Protein AF-A0A9D1LPS5-F1 (afdb_monomer_lite)

InterPro domains:
  IPR006450 Phage HK97 gp6-like [TIGR01560] (3-87)

Foldseek 3Di:
DDLVVLCVVVVPPPDPPSVLLVVLLVVLVVVLVVLQQDPVCVPPVLSVVLSSLRSVVCVVCVPVPDDDDPDDPDGPVSSVVSSVVSND

Structure (mmCIF, N/CA/C/O backbone):
data_AF-A0A9D1LPS5-F1
#
_entry.id   AF-A0A9D1LPS5-F1
#
loop_
_atom_site.group_PDB
_atom_site.id
_atom_site.type_symbol
_atom_site.label_atom_id
_atom_site.label_alt_id
_atom_site.label_comp_id
_atom_site.label_asym_id
_atom_site.label_entity_id
_atom_site.label_seq_id
_atom_site.pdbx_PDB_ins_code
_atom_site.Cartn_x
_atom_site.Cartn_y
_atom_site.Cartn_z
_atom_site.occupancy
_atom_site.B_iso_or_equiv
_atom_site.auth_seq_id
_atom_site.auth_comp_id
_atom_site.auth_asym_id
_atom_site.auth_atom_id
_atom_site.pdbx_PDB_model_num
ATOM 1 N N . MET A 1 1 ? -12.467 -1.078 -3.139 1.00 70.00 1 MET A N 1
ATOM 2 C CA . MET A 1 1 ? -11.236 -0.889 -3.931 1.00 70.00 1 MET A CA 1
ATOM 3 C C . MET A 1 1 ? -11.228 -1.663 -5.238 1.00 70.00 1 MET A C 1
ATOM 5 O O . MET A 1 1 ? -11.630 -2.821 -5.276 1.00 70.00 1 MET A O 1
ATOM 9 N N . SER A 1 2 ? -10.775 -1.015 -6.312 1.00 78.62 2 SER A N 1
ATOM 10 C CA . SER A 1 2 ? -10.656 -1.604 -7.651 1.00 78.62 2 SER A CA 1
ATOM 11 C C . SER A 1 2 ? -9.315 -1.249 -8.294 1.00 78.62 2 SER A C 1
ATOM 13 O O . SER A 1 2 ? -8.704 -0.226 -7.977 1.00 78.62 2 SER A O 1
ATOM 15 N N . LEU A 1 3 ? -8.873 -2.079 -9.242 1.00 79.69 3 LEU A N 1
ATOM 16 C CA . LEU A 1 3 ? -7.652 -1.848 -10.020 1.00 79.69 3 LEU A CA 1
ATOM 17 C C . LEU A 1 3 ? -7.692 -0.510 -10.778 1.00 79.69 3 LEU A C 1
ATOM 19 O O . LEU A 1 3 ? -6.681 0.178 -10.895 1.00 79.69 3 LEU A O 1
ATOM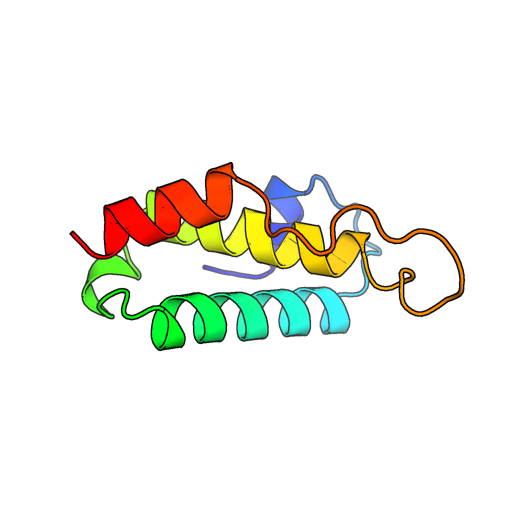 23 N N . GLU A 1 4 ? -8.871 -0.110 -11.260 1.00 80.69 4 GLU A N 1
ATOM 24 C CA . GLU A 1 4 ? -9.077 1.188 -11.907 1.00 80.69 4 GLU A CA 1
ATOM 25 C C . GLU A 1 4 ? -8.869 2.363 -10.943 1.00 80.69 4 GLU A C 1
ATOM 27 O O . GLU A 1 4 ? -8.292 3.376 -11.339 1.00 80.69 4 GLU A O 1
ATOM 32 N N . GLY A 1 5 ? -9.296 2.230 -9.681 1.00 79.19 5 GLY A N 1
ATOM 33 C CA . GLY A 1 5 ? -9.054 3.227 -8.636 1.00 79.19 5 GLY A CA 1
ATOM 34 C C . GLY A 1 5 ? -7.562 3.415 -8.370 1.00 79.19 5 GLY A C 1
ATOM 35 O O . GLY A 1 5 ? -7.065 4.541 -8.395 1.00 79.19 5 GLY A O 1
ATOM 36 N N . LEU A 1 6 ? -6.830 2.305 -8.245 1.00 80.44 6 LEU A N 1
ATOM 37 C CA . LEU A 1 6 ? -5.374 2.310 -8.092 1.00 80.44 6 LEU A CA 1
ATOM 38 C C . LEU A 1 6 ? -4.670 2.955 -9.297 1.00 80.44 6 LEU A C 1
ATOM 40 O O . LEU A 1 6 ? -3.790 3.792 -9.124 1.00 80.44 6 LEU A O 1
ATOM 44 N N . LYS A 1 7 ? -5.080 2.622 -10.527 1.00 79.75 7 LYS A N 1
ATOM 45 C CA . LYS A 1 7 ? -4.523 3.221 -11.752 1.00 79.75 7 LYS A CA 1
ATOM 46 C C . LYS A 1 7 ? -4.773 4.724 -11.843 1.00 79.75 7 LYS A C 1
ATOM 48 O O . LYS A 1 7 ? -3.875 5.457 -12.253 1.00 79.75 7 LYS A O 1
ATOM 53 N N . ARG A 1 8 ? -5.966 5.183 -11.446 1.00 81.56 8 ARG A N 1
ATOM 54 C CA . ARG A 1 8 ? -6.294 6.615 -11.363 1.00 81.56 8 ARG A CA 1
ATOM 55 C C . ARG A 1 8 ? -5.432 7.324 -10.326 1.00 81.56 8 ARG A C 1
ATOM 57 O O . ARG A 1 8 ? -4.905 8.388 -10.626 1.00 81.56 8 ARG A O 1
ATOM 64 N N . TYR A 1 9 ? -5.262 6.721 -9.151 1.00 80.62 9 TYR A N 1
ATOM 65 C CA . TYR A 1 9 ? -4.405 7.252 -8.091 1.00 80.62 9 TYR A CA 1
ATOM 66 C C . TYR A 1 9 ? -2.938 7.357 -8.539 1.00 80.62 9 TYR A C 1
ATOM 68 O O . TYR A 1 9 ? -2.281 8.365 -8.310 1.00 80.62 9 TYR A O 1
ATOM 76 N N . ALA A 1 10 ? -2.455 6.346 -9.258 1.00 76.31 10 ALA A N 1
ATOM 77 C CA . ALA A 1 10 ? -1.092 6.265 -9.770 1.00 76.31 10 ALA A CA 1
ATOM 78 C C . ALA A 1 10 ? -0.828 7.083 -11.044 1.00 76.31 10 ALA A C 1
ATOM 80 O O . ALA A 1 10 ? 0.308 7.128 -11.512 1.00 76.31 10 ALA A O 1
ATOM 81 N N . VAL A 1 11 ? -1.873 7.652 -11.658 1.00 78.94 11 VAL A N 1
ATOM 82 C CA . VAL A 1 11 ? -1.820 8.27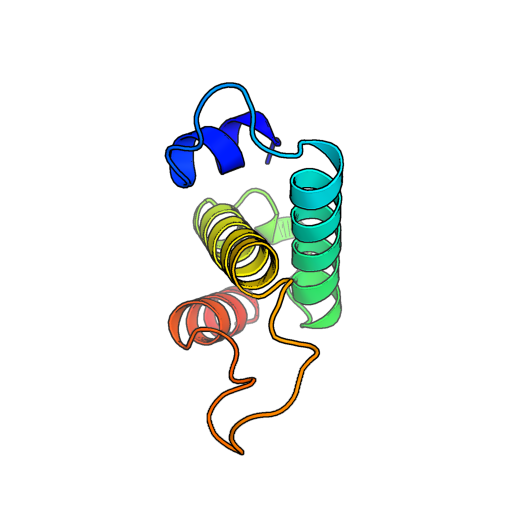5 -12.994 1.00 78.94 11 VAL A CA 1
ATOM 83 C C . VAL A 1 11 ? -1.146 7.346 -14.022 1.00 78.94 11 VAL A C 1
ATOM 85 O O . VAL A 1 11 ? -0.393 7.768 -14.899 1.00 78.94 11 VAL A O 1
ATOM 88 N N . LEU A 1 12 ? -1.394 6.038 -13.908 1.00 70.69 12 LEU A N 1
ATOM 89 C CA . LEU A 1 12 ? -0.814 5.056 -14.818 1.00 70.69 12 LEU A CA 1
ATOM 90 C C . LEU A 1 12 ? -1.543 5.113 -16.160 1.00 70.69 12 LEU A C 1
ATOM 92 O O . LEU A 1 12 ? -2.767 4.992 -16.228 1.00 70.69 12 LEU A O 1
ATOM 96 N N . GLY A 1 13 ? -0.776 5.284 -17.239 1.00 63.34 13 GLY A N 1
ATOM 97 C CA . GLY A 1 13 ? -1.301 5.246 -18.601 1.00 63.34 13 GLY A CA 1
ATOM 98 C C . GLY A 1 13 ? -1.909 3.880 -18.971 1.00 63.34 13 GLY A C 1
ATOM 99 O O . GLY A 1 13 ? -1.710 2.892 -18.258 1.00 63.34 13 GLY A O 1
ATOM 100 N N . PRO A 1 14 ? -2.611 3.782 -20.117 1.00 55.81 14 PRO A N 1
ATOM 101 C CA . PRO A 1 14 ? -3.367 2.595 -20.545 1.00 55.81 14 PRO A CA 1
ATOM 102 C C . PRO A 1 14 ? -2.520 1.353 -20.922 1.00 55.81 14 PRO A C 1
ATOM 104 O O . PRO A 1 14 ? -2.998 0.485 -21.642 1.00 55.81 14 PRO A O 1
ATOM 107 N N . GLY A 1 15 ? -1.280 1.241 -20.436 1.00 57.66 15 GLY A N 1
ATOM 108 C CA . GLY A 1 15 ? -0.362 0.125 -20.706 1.00 57.66 15 GLY A CA 1
ATOM 109 C C . GLY A 1 15 ? 0.395 -0.397 -19.479 1.00 57.66 15 GLY A C 1
ATOM 110 O O . GLY A 1 15 ? 1.409 -1.069 -19.643 1.00 57.66 15 GLY A O 1
ATOM 111 N N . GLY A 1 16 ? -0.038 -0.058 -18.259 1.00 62.25 16 GLY A N 1
ATOM 112 C CA . GLY A 1 16 ? 0.538 -0.632 -17.037 1.00 62.25 16 GLY A CA 1
ATOM 113 C C . GLY A 1 16 ? 0.272 -2.138 -16.933 1.00 62.25 16 GLY A C 1
ATOM 114 O O . GLY A 1 16 ? -0.753 -2.610 -17.411 1.00 62.25 16 GLY A O 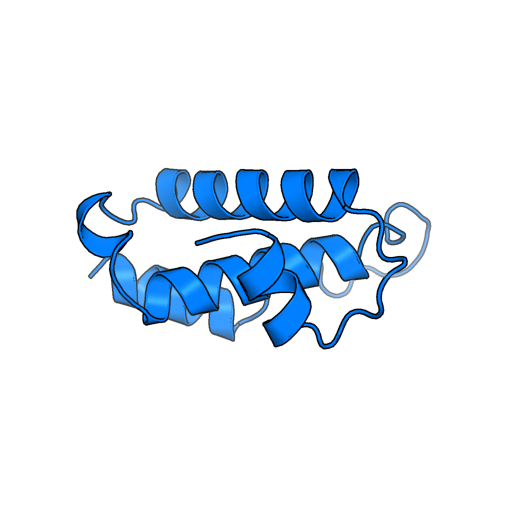1
ATOM 115 N N . ASP A 1 17 ? 1.175 -2.893 -16.304 1.00 73.69 17 ASP A N 1
ATOM 116 C CA . ASP A 1 17 ? 1.022 -4.344 -16.141 1.00 73.69 17 ASP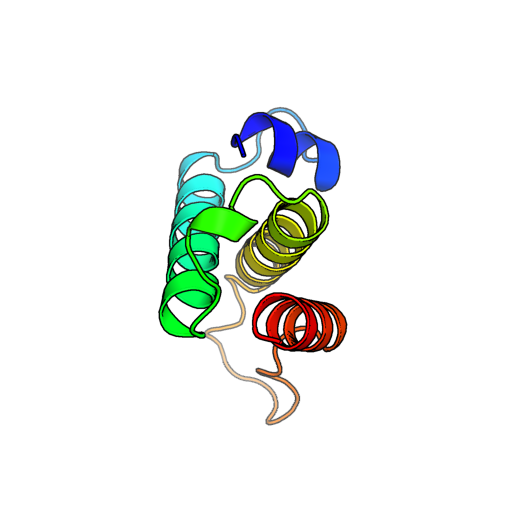 A CA 1
ATOM 117 C C . ASP A 1 17 ? -0.090 -4.660 -15.124 1.00 73.69 17 ASP A C 1
ATOM 119 O O . ASP A 1 17 ? 0.156 -4.772 -13.922 1.00 73.69 17 ASP A O 1
ATOM 123 N N . ASP A 1 18 ? -1.332 -4.757 -15.614 1.00 80.56 18 ASP A N 1
ATOM 124 C CA . ASP A 1 18 ? -2.547 -5.003 -14.827 1.00 80.56 18 ASP A CA 1
ATOM 125 C C . ASP A 1 18 ? -2.403 -6.173 -13.855 1.00 80.56 18 ASP A C 1
ATOM 127 O O . ASP A 1 18 ? -2.835 -6.082 -12.708 1.00 80.56 18 ASP A O 1
ATOM 131 N N . ARG A 1 19 ? -1.762 -7.261 -14.299 1.00 82.12 19 ARG A N 1
ATOM 132 C CA . ARG A 1 19 ? -1.537 -8.451 -13.473 1.00 82.12 19 ARG A CA 1
ATOM 133 C C . ARG A 1 19 ? -0.672 -8.141 -12.269 1.00 82.12 19 ARG A C 1
ATOM 135 O O . ARG A 1 19 ? -1.016 -8.534 -11.158 1.00 82.12 19 ARG A O 1
ATOM 142 N N . THR A 1 20 ? 0.435 -7.441 -12.474 1.00 82.00 20 THR A N 1
ATOM 143 C CA . THR A 1 20 ? 1.323 -7.120 -11.367 1.00 82.00 20 THR A CA 1
ATOM 144 C C . THR A 1 20 ? 0.727 -6.060 -10.450 1.00 82.00 20 THR A C 1
ATOM 146 O O . THR A 1 20 ? 0.860 -6.179 -9.237 1.00 82.00 20 THR A O 1
ATOM 149 N N . LEU A 1 21 ? 0.029 -5.056 -10.991 1.00 82.69 21 LEU A N 1
ATOM 150 C CA . LEU A 1 21 ? -0.715 -4.110 -10.155 1.00 82.69 21 LEU A CA 1
ATOM 151 C C . LEU A 1 21 ? -1.738 -4.835 -9.275 1.00 82.69 21 LEU A C 1
ATOM 153 O O . LEU A 1 21 ? -1.840 -4.540 -8.087 1.00 82.69 21 LEU A O 1
ATOM 157 N N . GLN A 1 22 ? -2.479 -5.782 -9.850 1.00 85.88 22 GLN A N 1
ATOM 158 C CA . GLN A 1 22 ? -3.474 -6.552 -9.116 1.00 85.88 22 GLN A CA 1
ATOM 159 C C . GLN A 1 22 ? -2.829 -7.437 -8.044 1.00 85.88 22 GLN A C 1
ATOM 161 O O . GLN A 1 22 ? -3.350 -7.508 -6.937 1.00 85.88 22 GLN A O 1
ATOM 166 N N . LEU A 1 23 ? -1.670 -8.039 -8.328 1.00 85.94 23 LEU A N 1
ATOM 167 C CA . LEU A 1 23 ? -0.893 -8.787 -7.336 1.00 85.94 23 LEU A CA 1
ATOM 168 C C . LEU A 1 23 ? -0.431 -7.893 -6.175 1.00 85.94 23 LEU A C 1
ATOM 170 O O . LEU A 1 23 ? -0.559 -8.279 -5.015 1.00 85.94 23 LEU A O 1
ATOM 174 N N . CYS A 1 24 ? 0.091 -6.699 -6.471 1.00 86.19 24 CYS A N 1
ATOM 175 C CA . CYS A 1 24 ? 0.505 -5.738 -5.448 1.00 86.19 24 CYS A CA 1
ATOM 176 C C . CYS A 1 24 ? -0.683 -5.252 -4.607 1.00 86.19 24 CYS A C 1
ATOM 178 O O . CYS A 1 24 ? -0.537 -5.090 -3.399 1.00 86.19 24 CYS A O 1
ATOM 180 N N . LEU A 1 25 ? -1.847 -5.045 -5.230 1.00 86.75 25 LEU A N 1
ATOM 181 C CA . LEU A 1 25 ? -3.076 -4.655 -4.542 1.00 86.75 25 LEU A CA 1
ATOM 182 C C . LEU A 1 25 ? -3.558 -5.749 -3.584 1.00 86.75 25 LEU A C 1
ATOM 184 O O . LEU A 1 25 ? -3.784 -5.466 -2.413 1.00 86.75 25 LEU A O 1
ATOM 188 N N . ASP A 1 26 ? -3.662 -6.988 -4.063 1.00 87.12 26 ASP A N 1
ATOM 189 C CA . ASP A 1 26 ? -4.075 -8.146 -3.260 1.00 87.12 26 ASP A CA 1
ATOM 190 C C . ASP A 1 26 ? -3.131 -8.367 -2.071 1.00 87.12 26 ASP A C 1
ATOM 192 O O . ASP A 1 26 ? -3.555 -8.452 -0.919 1.00 87.12 26 ASP A O 1
ATOM 196 N N . SER A 1 27 ? -1.824 -8.297 -2.336 1.00 86.81 27 SER A N 1
ATOM 197 C CA . SER A 1 27 ? -0.801 -8.392 -1.294 1.00 86.81 27 SER A CA 1
ATOM 198 C C . SER A 1 27 ? -0.954 -7.285 -0.246 1.00 86.81 27 SER A C 1
ATOM 200 O O . SER A 1 27 ? -0.701 -7.513 0.936 1.00 86.81 27 SER A O 1
ATOM 202 N N . ALA A 1 28 ? -1.316 -6.066 -0.666 1.00 87.19 28 ALA A N 1
ATOM 203 C CA . ALA A 1 28 ? -1.410 -4.917 0.231 1.00 87.19 28 ALA A CA 1
ATOM 204 C C . ALA A 1 28 ? -2.616 -5.064 1.160 1.00 87.19 28 ALA A C 1
ATOM 206 O O . ALA A 1 28 ? -2.486 -4.832 2.360 1.00 87.19 28 ALA A O 1
ATOM 207 N N . ILE A 1 29 ? -3.748 -5.530 0.629 1.00 86.69 29 ILE A N 1
ATOM 208 C CA . ILE A 1 29 ? -4.942 -5.881 1.409 1.00 86.69 29 ILE A CA 1
ATOM 209 C C . ILE A 1 29 ? -4.580 -6.917 2.471 1.00 86.69 29 ILE A C 1
ATOM 211 O O . ILE A 1 29 ? -4.749 -6.653 3.662 1.00 86.69 29 ILE A O 1
ATOM 215 N N . SER A 1 30 ? -3.981 -8.039 2.055 1.00 85.50 30 SER A N 1
ATOM 216 C CA . SER A 1 30 ? -3.564 -9.092 2.983 1.00 85.50 30 SER A CA 1
ATOM 217 C C . SER A 1 30 ? -2.568 -8.593 4.026 1.00 85.50 30 SER A C 1
ATOM 219 O O . SER A 1 30 ? -2.580 -9.058 5.163 1.00 85.50 30 SER A O 1
ATOM 221 N N . TRP A 1 31 ? -1.695 -7.643 3.691 1.00 86.62 31 TRP A N 1
ATOM 222 C CA . TRP A 1 31 ? -0.781 -7.062 4.669 1.00 86.62 31 TRP A CA 1
ATOM 223 C C . TRP A 1 31 ? -1.519 -6.269 5.748 1.00 86.62 31 TRP A C 1
ATOM 225 O O . TRP A 1 31 ? -1.227 -6.458 6.926 1.00 86.62 31 TRP A O 1
ATOM 235 N N . PHE A 1 32 ? -2.501 -5.443 5.375 1.00 83.62 32 PHE A N 1
ATOM 236 C CA . PHE A 1 32 ? -3.310 -4.717 6.354 1.00 83.62 32 PHE A CA 1
ATOM 237 C C . PHE A 1 32 ? -4.190 -5.651 7.208 1.00 83.62 32 PHE A C 1
ATOM 239 O O . PHE A 1 32 ? -4.351 -5.409 8.405 1.00 83.62 32 PHE A O 1
ATOM 246 N N . GLU A 1 33 ? -4.708 -6.740 6.635 1.00 83.94 33 GLU A N 1
ATOM 247 C CA . GLU A 1 33 ? -5.427 -7.772 7.398 1.00 83.94 33 GLU A CA 1
ATOM 248 C C . GLU A 1 33 ? -4.501 -8.455 8.419 1.00 83.94 33 GLU A C 1
ATOM 250 O O . GLU A 1 33 ? -4.819 -8.531 9.605 1.00 83.94 33 GLU A O 1
ATOM 255 N N . ASN A 1 34 ? -3.303 -8.875 7.994 1.00 82.75 34 ASN A N 1
ATOM 256 C CA . ASN A 1 34 ? -2.296 -9.473 8.882 1.00 82.75 34 ASN A CA 1
ATOM 257 C C . ASN A 1 34 ? -1.772 -8.489 9.939 1.00 82.75 34 ASN A C 1
ATOM 259 O O . ASN A 1 34 ? -1.371 -8.888 11.031 1.00 82.75 34 ASN A O 1
ATOM 263 N N . ALA A 1 35 ? -1.782 -7.197 9.624 1.00 81.25 35 ALA A N 1
ATOM 264 C CA . ALA A 1 35 ? -1.456 -6.116 10.539 1.00 81.25 35 ALA A CA 1
ATOM 265 C C . ALA A 1 35 ? -2.474 -5.960 11.684 1.00 81.25 35 ALA A C 1
ATOM 267 O O . ALA A 1 35 ? -2.167 -5.281 12.668 1.00 81.25 35 ALA A O 1
ATOM 268 N N . GLY A 1 36 ? -3.647 -6.594 11.587 1.00 79.25 36 GLY A N 1
ATOM 269 C CA . GLY A 1 36 ? -4.714 -6.530 12.581 1.00 79.25 36 GLY A CA 1
ATOM 270 C C . GLY A 1 36 ? -5.687 -5.374 12.362 1.00 79.25 36 GLY A C 1
ATOM 271 O O . GLY A 1 36 ? -6.330 -4.949 13.319 1.00 79.25 36 GLY A O 1
ATOM 272 N N . VAL A 1 37 ? -5.775 -4.833 11.141 1.00 78.75 37 VAL A N 1
ATOM 273 C CA . VAL A 1 37 ? -6.848 -3.899 10.784 1.00 78.75 37 VAL A CA 1
ATOM 274 C C . VAL A 1 37 ? -8.145 -4.686 10.629 1.00 78.75 37 VAL A C 1
ATOM 276 O O . VAL A 1 37 ? -8.209 -5.641 9.856 1.00 78.75 37 VAL A O 1
ATOM 279 N N . ASP A 1 38 ? -9.170 -4.301 11.390 1.00 71.06 38 ASP A N 1
ATOM 280 C CA . ASP A 1 38 ? -10.461 -4.987 11.388 1.00 71.06 38 ASP A CA 1
ATOM 281 C C . ASP A 1 38 ? -11.128 -4.900 10.009 1.00 71.06 38 ASP A C 1
ATOM 283 O O . ASP A 1 38 ? -11.125 -3.844 9.367 1.00 71.06 38 ASP A O 1
ATOM 287 N N . ALA A 1 39 ? -11.758 -5.992 9.572 1.00 62.16 39 ALA A N 1
ATOM 288 C CA . ALA A 1 39 ? -12.457 -6.053 8.292 1.00 62.16 39 ALA A CA 1
ATOM 289 C C . ALA A 1 39 ? -13.578 -4.999 8.173 1.00 62.16 39 ALA A C 1
ATOM 291 O O . ALA A 1 39 ? -13.955 -4.633 7.060 1.00 62.16 39 ALA A O 1
ATOM 292 N N . HIS A 1 40 ? -14.080 -4.454 9.287 1.00 61.97 40 HIS A N 1
ATOM 293 C CA . HIS A 1 40 ? -15.035 -3.339 9.281 1.00 61.97 40 HIS A CA 1
ATOM 294 C C . HIS A 1 40 ? -14.463 -2.023 8.732 1.00 61.97 40 HIS A C 1
ATOM 296 O O . HIS A 1 40 ? -15.225 -1.208 8.213 1.00 61.97 40 HIS A O 1
ATOM 302 N N . HIS A 1 41 ? -13.143 -1.823 8.778 1.00 64.69 41 HIS A N 1
ATOM 303 C CA . HIS A 1 41 ? -12.484 -0.638 8.217 1.00 64.69 41 HIS A CA 1
ATOM 304 C C . HIS A 1 41 ? -12.186 -0.767 6.719 1.00 64.69 41 HIS A C 1
ATOM 306 O O . HIS A 1 41 ? -11.708 0.182 6.109 1.00 64.69 41 HIS A O 1
ATOM 312 N N . THR A 1 42 ? -12.513 -1.900 6.086 1.00 64.38 42 THR A N 1
ATOM 313 C CA . THR A 1 42 ? -12.312 -2.089 4.635 1.00 64.38 42 THR A CA 1
ATOM 314 C C . THR A 1 42 ? -13.124 -1.119 3.770 1.00 64.38 42 THR A C 1
ATOM 316 O O . THR A 1 42 ? -12.772 -0.885 2.613 1.00 64.38 42 THR A O 1
ATOM 319 N N . ALA A 1 43 ? -14.187 -0.533 4.332 1.00 66.31 43 ALA A N 1
ATOM 320 C CA . ALA A 1 43 ? -14.989 0.517 3.710 1.00 66.31 43 ALA A CA 1
ATOM 321 C C . ALA A 1 43 ? -14.479 1.941 4.009 1.00 66.31 43 ALA A C 1
ATOM 323 O O . ALA A 1 43 ? -15.033 2.907 3.482 1.00 66.31 43 ALA A O 1
ATOM 324 N N . ASP A 1 44 ? -13.452 2.086 4.851 1.00 80.06 44 ASP A N 1
ATOM 325 C CA . ASP A 1 44 ? -12.905 3.383 5.223 1.00 80.06 44 ASP A CA 1
ATOM 326 C C . ASP A 1 44 ? -12.020 3.948 4.091 1.00 80.06 44 ASP A C 1
ATOM 328 O O . ASP A 1 44 ? -11.142 3.250 3.566 1.00 80.06 44 ASP A O 1
ATOM 332 N N . PRO A 1 45 ? -12.209 5.215 3.685 1.00 82.00 45 PRO A N 1
ATOM 333 C CA . PRO A 1 45 ? -11.394 5.827 2.637 1.00 82.00 45 PRO A CA 1
ATOM 334 C C . PRO A 1 45 ? -9.903 5.922 3.005 1.00 82.00 45 PRO A C 1
ATOM 336 O O . PRO A 1 45 ? -9.056 5.936 2.110 1.00 82.00 45 PRO A O 1
ATOM 339 N N . LEU A 1 46 ? -9.555 5.958 4.296 1.00 81.50 46 LEU A N 1
ATOM 340 C CA . LEU A 1 46 ? -8.173 5.939 4.775 1.00 81.50 46 LEU A CA 1
ATOM 341 C C . LEU A 1 46 ? -7.529 4.563 4.572 1.00 81.50 46 LEU A C 1
ATOM 343 O O . LEU A 1 46 ? -6.362 4.487 4.187 1.00 81.50 46 LEU A O 1
ATOM 347 N N . TYR A 1 47 ? -8.294 3.485 4.767 1.00 82.88 47 TYR A N 1
ATOM 348 C CA . TYR A 1 47 ? -7.853 2.128 4.442 1.00 82.88 47 TYR A CA 1
ATOM 349 C C . TYR A 1 47 ? -7.580 1.989 2.945 1.00 82.88 47 TYR A C 1
ATOM 351 O O . TYR A 1 47 ? -6.510 1.524 2.553 1.00 82.88 47 TYR A O 1
ATOM 359 N N . GLU A 1 48 ? -8.499 2.470 2.103 1.00 84.88 48 GLU A N 1
ATOM 360 C CA . GLU A 1 48 ? -8.317 2.428 0.651 1.00 84.88 48 GLU A CA 1
ATOM 361 C C . GLU A 1 48 ? -7.071 3.222 0.205 1.00 84.88 48 GLU A C 1
ATOM 363 O O . GLU A 1 48 ? -6.281 2.731 -0.604 1.00 84.88 48 GLU A O 1
ATOM 368 N N . LEU A 1 49 ? -6.823 4.397 0.798 1.00 85.38 49 LEU A N 1
ATOM 369 C CA . LEU A 1 49 ? -5.610 5.180 0.552 1.00 85.38 49 LEU A CA 1
ATOM 370 C C . LEU A 1 49 ? -4.337 4.432 0.978 1.00 85.38 49 LEU A C 1
ATOM 372 O O . LEU A 1 49 ? -3.374 4.373 0.212 1.00 85.38 49 LEU A O 1
ATOM 376 N N . GLY A 1 50 ? -4.326 3.847 2.179 1.00 85.94 50 GLY A N 1
ATOM 377 C CA . GLY A 1 50 ? -3.180 3.097 2.697 1.00 85.94 50 GLY A CA 1
ATOM 378 C C . GLY A 1 50 ? -2.828 1.896 1.819 1.00 85.94 50 GLY A C 1
ATOM 379 O O . GLY A 1 50 ? -1.657 1.689 1.489 1.00 85.94 50 GLY A O 1
ATOM 380 N N . VAL A 1 51 ? -3.843 1.150 1.378 1.00 86.88 51 VAL A N 1
ATOM 381 C CA . VAL A 1 51 ? -3.691 0.019 0.457 1.00 86.88 51 VAL A CA 1
ATOM 382 C C . VAL A 1 51 ? -3.132 0.481 -0.889 1.00 86.88 51 VAL A C 1
ATOM 384 O O . VAL A 1 51 ? -2.192 -0.133 -1.395 1.00 86.88 51 VAL A O 1
ATOM 387 N N . TYR A 1 52 ? -3.635 1.579 -1.461 1.00 86.94 52 TYR A N 1
ATOM 388 C CA . TYR A 1 52 ? -3.116 2.100 -2.729 1.00 86.94 52 TYR A CA 1
ATOM 389 C C . TYR A 1 52 ? -1.669 2.587 -2.629 1.00 86.94 52 TYR A C 1
ATOM 391 O O . TYR A 1 52 ? -0.868 2.310 -3.524 1.00 86.94 52 TYR A O 1
ATOM 399 N N . MET A 1 53 ? -1.309 3.260 -1.534 1.00 85.81 53 MET A N 1
ATOM 400 C CA . MET A 1 53 ? 0.068 3.684 -1.276 1.00 85.81 53 MET A CA 1
ATOM 401 C C . MET A 1 53 ? 1.018 2.486 -1.171 1.00 85.81 53 MET A C 1
ATOM 403 O O . MET A 1 53 ? 2.099 2.508 -1.760 1.00 85.81 53 MET A O 1
ATOM 407 N N . LEU A 1 54 ? 0.614 1.431 -0.458 1.00 86.19 54 LEU A N 1
ATOM 408 C CA . LEU A 1 54 ? 1.421 0.223 -0.294 1.00 86.19 54 LEU A CA 1
ATOM 409 C C . LEU A 1 54 ? 1.559 -0.561 -1.605 1.00 86.19 54 LEU A C 1
ATOM 411 O O . LEU A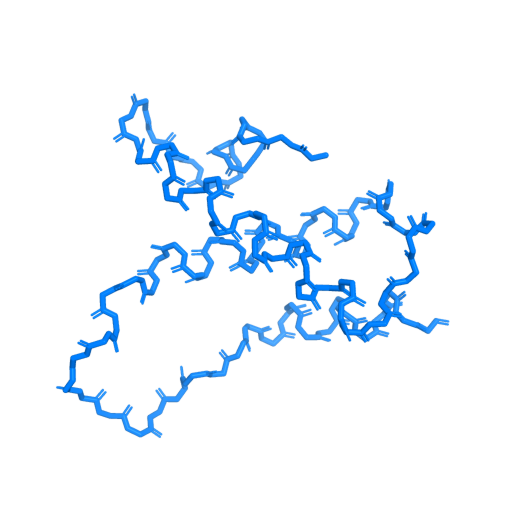 1 54 ? 2.666 -0.937 -1.992 1.00 86.19 54 LEU A O 1
ATOM 415 N N . ALA A 1 55 ? 0.450 -0.749 -2.321 1.00 86.88 55 ALA A N 1
ATOM 416 C CA . ALA A 1 55 ? 0.434 -1.433 -3.606 1.00 86.88 55 ALA A CA 1
ATOM 417 C C . ALA A 1 55 ? 1.324 -0.719 -4.632 1.00 86.88 55 ALA A C 1
ATOM 419 O O . ALA A 1 55 ? 2.093 -1.373 -5.337 1.00 86.88 55 ALA A O 1
ATOM 420 N N . LEU A 1 56 ? 1.277 0.618 -4.692 1.00 85.06 56 LEU A N 1
ATOM 421 C CA . LEU A 1 56 ? 2.157 1.381 -5.576 1.00 85.06 56 LEU A CA 1
ATOM 422 C C . LEU A 1 56 ? 3.610 1.337 -5.152 1.00 85.06 56 LEU A C 1
ATOM 424 O O . LEU A 1 56 ? 4.474 1.201 -6.010 1.00 85.06 56 LEU A O 1
ATOM 428 N N . HIS A 1 57 ? 3.881 1.418 -3.854 1.00 84.44 57 HIS A N 1
ATOM 429 C CA . HIS A 1 57 ? 5.240 1.295 -3.356 1.00 84.44 57 HIS A CA 1
ATOM 430 C C . HIS A 1 57 ? 5.855 -0.043 -3.784 1.00 84.44 57 HIS A C 1
ATOM 432 O O . HIS A 1 57 ? 6.959 -0.065 -4.322 1.00 84.44 57 HIS A O 1
ATOM 438 N N . TRP A 1 58 ? 5.134 -1.156 -3.643 1.00 83.00 58 TRP A N 1
ATOM 439 C CA . TRP A 1 58 ? 5.628 -2.448 -4.122 1.00 83.00 58 TRP A CA 1
ATOM 440 C C . TRP A 1 58 ? 5.699 -2.552 -5.636 1.00 83.00 58 TRP A C 1
ATOM 442 O O . TRP A 1 58 ? 6.636 -3.166 -6.134 1.00 83.00 58 TRP A O 1
ATOM 452 N N . TYR A 1 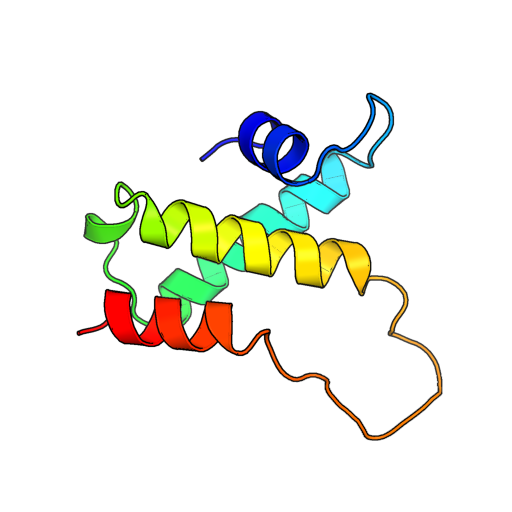59 ? 4.765 -1.940 -6.364 1.00 81.50 59 TYR A N 1
ATOM 453 C CA . TYR A 1 59 ? 4.788 -1.883 -7.824 1.00 81.50 59 TYR A CA 1
ATOM 454 C C . TYR A 1 59 ? 5.980 -1.069 -8.365 1.00 81.50 59 TYR A C 1
ATOM 456 O O . TYR A 1 59 ? 6.581 -1.443 -9.372 1.00 81.50 59 TYR A O 1
ATOM 464 N N . ASP A 1 60 ? 6.365 0.019 -7.711 1.00 79.38 60 ASP A N 1
ATOM 465 C CA . ASP A 1 60 ? 7.528 0.823 -8.099 1.00 79.38 60 ASP A CA 1
ATOM 466 C C . ASP A 1 60 ? 8.843 0.095 -7.756 1.00 79.38 60 ASP A C 1
ATOM 468 O O . ASP A 1 60 ? 9.763 0.017 -8.568 1.00 79.38 60 ASP A O 1
ATOM 472 N N . ASN A 1 61 ? 8.881 -0.590 -6.608 1.00 75.56 61 ASN A N 1
ATOM 473 C CA . ASN A 1 61 ? 10.076 -1.264 -6.088 1.00 75.56 61 ASN A CA 1
ATOM 474 C C . ASN A 1 61 ? 10.292 -2.708 -6.590 1.00 75.56 61 ASN A C 1
ATOM 476 O O . ASN A 1 61 ? 11.162 -3.418 -6.080 1.00 75.56 61 ASN A O 1
ATOM 480 N N . ARG A 1 62 ? 9.567 -3.166 -7.621 1.00 69.56 62 ARG A N 1
ATOM 481 C CA . ARG A 1 62 ? 9.678 -4.545 -8.164 1.00 69.56 62 ARG A CA 1
ATOM 482 C C . ARG A 1 62 ? 11.077 -4.928 -8.654 1.00 69.56 62 ARG A C 1
ATOM 484 O O . ARG A 1 62 ? 11.387 -6.112 -8.738 1.00 69.56 62 ARG A O 1
ATOM 491 N N . GLY A 1 63 ? 11.910 -3.940 -8.985 1.00 55.78 63 GLY A N 1
ATOM 492 C CA . GLY A 1 63 ? 13.289 -4.119 -9.446 1.00 55.78 63 GLY A CA 1
ATOM 493 C C . GLY A 1 63 ? 14.352 -4.114 -8.343 1.00 55.78 63 GLY A C 1
ATOM 494 O O . GLY A 1 63 ? 15.516 -4.361 -8.639 1.00 55.78 63 GLY A O 1
ATOM 495 N N . ALA A 1 64 ? 13.988 -3.878 -7.077 1.00 57.12 64 ALA A N 1
ATOM 496 C CA . ALA A 1 64 ? 14.939 -3.768 -5.963 1.00 57.12 64 ALA A CA 1
ATOM 497 C C . ALA A 1 64 ? 15.509 -5.125 -5.479 1.00 57.12 64 ALA A C 1
ATOM 499 O O . ALA A 1 64 ? 16.163 -5.207 -4.437 1.00 57.12 64 ALA A O 1
ATOM 500 N N . ILE A 1 65 ? 15.295 -6.210 -6.232 1.00 54.22 65 ILE A N 1
ATOM 501 C CA . ILE A 1 65 ? 15.910 -7.523 -5.996 1.00 54.22 65 ILE A CA 1
ATOM 502 C C . ILE A 1 65 ? 17.257 -7.566 -6.731 1.00 54.22 65 ILE A C 1
ATOM 504 O O . ILE A 1 65 ? 17.451 -8.322 -7.677 1.00 54.22 65 ILE A O 1
ATOM 508 N N . GLY A 1 66 ? 18.195 -6.701 -6.350 1.00 46.78 66 GLY A N 1
ATOM 509 C CA . GLY A 1 66 ? 19.469 -6.632 -7.059 1.00 46.78 66 GLY A CA 1
ATOM 510 C C . GLY A 1 66 ? 20.419 -5.575 -6.527 1.00 46.78 66 GLY A C 1
ATOM 511 O O . GLY A 1 66 ? 20.418 -4.445 -6.989 1.00 46.78 66 GLY A O 1
ATOM 512 N N . THR A 1 67 ? 21.267 -5.985 -5.583 1.00 46.94 67 THR A N 1
ATOM 513 C CA . THR A 1 67 ? 22.631 -5.458 -5.412 1.00 46.94 67 THR A CA 1
ATOM 514 C C . THR A 1 67 ? 22.795 -3.934 -5.329 1.00 46.94 67 THR A C 1
ATOM 516 O O . THR A 1 67 ? 23.492 -3.362 -6.157 1.00 46.94 67 THR A O 1
ATOM 519 N N . ALA A 1 68 ? 22.246 -3.276 -4.310 1.00 40.66 68 ALA A N 1
ATOM 520 C CA . ALA A 1 68 ? 22.893 -2.117 -3.684 1.00 40.66 68 ALA A CA 1
ATOM 521 C C . ALA A 1 68 ? 22.107 -1.665 -2.450 1.00 40.66 68 ALA A C 1
ATOM 523 O O . ALA A 1 68 ? 20.911 -1.420 -2.524 1.00 40.66 68 ALA A O 1
ATOM 524 N N . SER A 1 69 ? 22.847 -1.491 -1.358 1.00 38.41 69 SER A N 1
ATOM 525 C CA . SER A 1 69 ? 22.540 -0.568 -0.265 1.00 38.41 69 SER A CA 1
ATOM 526 C C . SER A 1 69 ? 21.476 -0.996 0.750 1.00 38.41 69 SER A C 1
ATOM 528 O O . SER A 1 69 ? 20.275 -0.927 0.545 1.00 38.41 69 SER A O 1
ATOM 530 N N . THR A 1 70 ? 22.011 -1.368 1.907 1.00 42.31 70 THR A N 1
ATOM 531 C CA . THR A 1 70 ? 21.551 -1.344 3.305 1.00 42.31 70 THR A CA 1
ATOM 532 C C . THR A 1 70 ? 20.621 -0.188 3.753 1.00 42.31 70 THR A C 1
ATOM 534 O O . THR A 1 70 ? 20.459 -0.001 4.950 1.00 42.31 70 THR A O 1
ATOM 537 N N . ASP A 1 71 ? 19.970 0.562 2.864 1.00 43.88 71 ASP A N 1
ATOM 538 C CA . ASP A 1 71 ? 19.089 1.681 3.221 1.00 43.88 71 ASP A CA 1
ATOM 539 C C . ASP A 1 71 ? 17.676 1.428 2.665 1.00 43.88 71 ASP A C 1
ATOM 541 O O . ASP A 1 71 ? 17.453 1.364 1.460 1.00 43.88 71 ASP A O 1
ATOM 545 N N . ASN A 1 72 ? 16.730 1.221 3.576 1.00 47.00 72 ASN A N 1
ATOM 546 C CA . ASN A 1 72 ? 15.290 1.331 3.360 1.00 47.00 72 ASN A CA 1
ATOM 547 C C . ASN A 1 72 ? 14.556 0.321 2.463 1.00 47.00 72 ASN A C 1
ATOM 549 O O . ASN A 1 72 ? 13.846 0.667 1.525 1.00 47.00 72 ASN A O 1
ATOM 553 N N . ARG A 1 73 ? 14.484 -0.920 2.965 1.00 53.91 73 ARG A N 1
ATOM 554 C CA . ARG A 1 73 ? 13.260 -1.756 2.870 1.00 53.91 73 ARG A CA 1
ATOM 555 C C . ARG A 1 73 ? 12.128 -1.257 3.790 1.00 53.91 73 ARG A C 1
ATOM 557 O O . ARG A 1 73 ? 11.278 -2.040 4.214 1.00 53.91 73 ARG A O 1
ATOM 564 N N . GLU A 1 74 ? 12.168 0.007 4.196 1.00 60.69 74 GLU A N 1
ATOM 565 C CA . GLU A 1 74 ? 11.210 0.569 5.135 1.00 60.69 74 GLU A CA 1
ATOM 566 C C . GLU A 1 74 ? 9.915 0.866 4.387 1.00 60.69 74 GLU A C 1
ATOM 568 O O . GLU A 1 74 ? 9.904 1.589 3.389 1.00 60.69 74 GLU A O 1
ATOM 573 N N . LEU A 1 75 ? 8.818 0.280 4.866 1.00 66.88 75 LEU A N 1
ATOM 574 C CA . LEU A 1 75 ? 7.485 0.629 4.395 1.00 66.88 75 LEU A CA 1
ATOM 575 C C . LEU A 1 75 ? 7.305 2.151 4.498 1.00 66.88 75 LEU A C 1
ATOM 577 O O . LEU A 1 75 ? 7.804 2.755 5.453 1.00 66.88 75 LEU A O 1
ATOM 581 N N . PRO A 1 76 ? 6.580 2.790 3.565 1.00 72.75 76 PRO A N 1
ATOM 582 C CA . PRO A 1 76 ? 6.374 4.228 3.623 1.00 72.75 76 PRO A CA 1
ATOM 583 C C . PRO A 1 76 ? 5.813 4.612 4.995 1.00 72.75 76 PRO A C 1
ATOM 585 O O . PRO A 1 76 ? 4.811 4.041 5.429 1.00 72.75 76 PRO A O 1
ATOM 588 N N . TYR A 1 77 ? 6.428 5.584 5.675 1.00 73.12 77 TYR A N 1
ATOM 589 C CA . TYR A 1 77 ? 6.011 5.986 7.026 1.00 73.12 77 TYR A CA 1
ATOM 590 C C . TYR A 1 77 ? 4.510 6.310 7.091 1.00 73.12 77 TYR A C 1
ATOM 592 O O . TYR A 1 77 ? 3.825 5.890 8.017 1.00 73.12 77 TYR A O 1
ATOM 600 N N . GLY A 1 78 ? 3.971 6.948 6.045 1.00 76.81 78 GLY A N 1
ATOM 601 C CA . GLY A 1 78 ? 2.536 7.219 5.923 1.00 76.81 78 GLY A CA 1
ATOM 602 C C . GLY A 1 78 ? 1.658 5.961 5.928 1.00 76.81 78 GLY A C 1
ATOM 603 O O . GLY A 1 78 ? 0.616 5.962 6.573 1.00 76.81 78 GLY A O 1
ATOM 604 N N . VAL A 1 79 ? 2.095 4.864 5.297 1.00 80.06 79 VAL A N 1
ATOM 605 C CA . VAL A 1 79 ? 1.377 3.574 5.321 1.00 80.06 79 VAL A CA 1
ATOM 606 C C . VAL A 1 79 ? 1.385 2.989 6.733 1.00 80.06 79 VAL A C 1
ATOM 608 O O . VAL A 1 79 ? 0.353 2.526 7.213 1.00 80.06 79 VAL A O 1
ATOM 611 N N . MET A 1 80 ? 2.521 3.064 7.435 1.00 79.50 80 MET A N 1
ATOM 612 C CA . MET A 1 80 ? 2.623 2.597 8.822 1.00 79.50 80 MET A CA 1
ATOM 613 C C . MET A 1 80 ? 1.794 3.439 9.801 1.00 79.50 80 MET A C 1
ATOM 615 O O . MET A 1 80 ? 1.236 2.893 10.754 1.00 79.50 80 MET A O 1
ATOM 619 N N . THR A 1 81 ? 1.688 4.753 9.581 1.00 81.94 81 THR A N 1
ATOM 620 C CA . THR A 1 81 ? 0.807 5.628 10.368 1.00 81.94 81 THR A CA 1
ATOM 621 C C . THR A 1 81 ? -0.662 5.288 10.130 1.00 81.94 81 THR A C 1
ATOM 623 O O . THR A 1 81 ? -1.401 5.139 11.098 1.00 81.94 81 THR A O 1
ATOM 626 N N . ILE A 1 82 ? -1.072 5.106 8.870 1.00 82.69 82 ILE A N 1
ATOM 627 C CA . ILE A 1 82 ? -2.442 4.711 8.511 1.00 82.69 82 ILE A CA 1
ATOM 628 C C . ILE A 1 82 ? -2.791 3.354 9.131 1.00 82.69 82 ILE A C 1
ATOM 630 O O . ILE A 1 82 ? -3.831 3.221 9.766 1.00 82.69 82 ILE A O 1
ATOM 634 N N . MET A 1 83 ? -1.897 2.366 9.027 1.00 82.50 83 MET A N 1
ATOM 635 C CA . MET A 1 83 ? -2.069 1.064 9.678 1.00 82.50 83 MET A CA 1
ATOM 636 C C . MET A 1 83 ? -2.284 1.217 11.188 1.00 82.50 83 MET A C 1
ATOM 638 O O . MET A 1 83 ? -3.220 0.640 11.729 1.00 82.50 83 MET A O 1
ATOM 642 N N . HIS A 1 84 ? -1.448 2.002 11.876 1.00 80.25 84 HIS A N 1
ATOM 643 C CA . HIS A 1 84 ? -1.605 2.223 13.315 1.00 80.25 84 HIS A CA 1
ATOM 644 C C . HIS A 1 84 ? -2.925 2.908 13.673 1.00 80.25 84 HIS A C 1
ATOM 646 O O . HIS A 1 84 ? -3.526 2.529 14.673 1.00 80.25 84 HIS A O 1
ATOM 652 N N . GLN A 1 85 ? -3.367 3.882 12.873 1.00 79.88 85 GLN A N 1
ATOM 653 C CA . GLN A 1 85 ? -4.636 4.584 13.080 1.00 79.88 85 GLN A CA 1
ATOM 654 C C . GLN A 1 85 ? -5.850 3.685 12.851 1.00 79.88 85 GLN A C 1
ATOM 656 O O . GLN A 1 85 ? -6.833 3.829 13.554 1.00 79.88 85 GLN A O 1
ATOM 661 N N . LEU A 1 86 ? -5.784 2.750 11.903 1.00 77.44 86 LEU A N 1
ATOM 662 C CA . LEU A 1 86 ? -6.892 1.834 11.610 1.00 77.44 86 LEU A CA 1
ATOM 663 C C . LEU A 1 86 ? -6.980 0.650 12.582 1.00 77.44 86 LEU A C 1
ATOM 665 O O . LEU A 1 86 ? -7.987 -0.055 12.610 1.00 77.44 86 LEU A O 1
ATOM 669 N N . ARG A 1 87 ? -5.922 0.398 13.360 1.00 72.06 87 ARG A N 1
ATOM 670 C CA . ARG A 1 87 ? -5.939 -0.609 14.430 1.00 72.06 87 ARG A CA 1
ATOM 671 C C . ARG A 1 87 ? -6.499 -0.106 15.763 1.00 72.06 87 ARG A C 1
ATOM 673 O O . ARG A 1 87 ? -6.790 -0.945 16.614 1.00 72.06 87 ARG A O 1
ATOM 680 N N . TYR A 1 88 ? -6.510 1.205 15.995 1.00 60.19 88 TYR A N 1
ATOM 681 C CA . TYR A 1 88 ? -6.807 1.828 17.292 1.00 60.19 88 TYR A CA 1
ATOM 682 C C . TYR A 1 88 ? -8.129 2.583 17.252 1.00 60.19 88 TYR A C 1
ATOM 684 O O . TYR A 1 88 ? -8.843 2.524 18.278 1.00 60.19 88 TYR A O 1
#

Organism: NCBI:txid2840814

Radius of gyration: 13.38 Å; chains: 1; bounding box: 38×18×38 Å

pLDDT: mean 74.42, std 12.81, range [38.41, 87.19]

Sequence (88 aa):
MSLEGLKRYAVLGPGGDDRTLQLCLDSAISWFENAGVDAHHTADPLYELGVYMLALHWYDNRGAIGTASTDNRELPYGVMTIMHQLRY

Secondary structure (DSSP, 8-state):
--HHHHHHHTT--TTS-HHHHHHHHHHHHHHHHHTT--GGGGG-HHHHHHHHHHHHHHHHGGG-SSS--SS--PPPHHHHHHHHHHH-